Protein AF-A0A2D9C986-F1 (afdb_monomer_lite)

Structure (mmCIF, N/CA/C/O backbone):
data_AF-A0A2D9C986-F1
#
_entry.id   AF-A0A2D9C986-F1
#
loop_
_atom_site.group_PDB
_atom_site.id
_atom_site.type_symbol
_atom_site.label_atom_id
_atom_site.label_alt_id
_atom_site.label_comp_id
_atom_site.label_asym_id
_atom_site.label_entity_id
_atom_site.label_seq_id
_atom_site.pdbx_PDB_ins_code
_atom_site.Cartn_x
_atom_site.Cartn_y
_atom_site.Cartn_z
_atom_site.occupancy
_atom_site.B_iso_or_equiv
_atom_site.auth_seq_id
_atom_site.auth_comp_id
_atom_site.auth_asym_id
_atom_site.auth_atom_id
_atom_site.pdbx_PDB_model_num
ATOM 1 N N . MET A 1 1 ? 30.551 -1.178 -34.203 1.00 56.12 1 MET A N 1
ATOM 2 C CA . MET A 1 1 ? 29.371 -1.880 -34.757 1.00 56.12 1 MET A CA 1
ATOM 3 C C . MET A 1 1 ? 28.766 -2.727 -33.646 1.00 56.12 1 MET A C 1
ATOM 5 O O . MET A 1 1 ? 29.525 -3.421 -32.987 1.00 56.12 1 MET A O 1
ATOM 9 N N . LEU A 1 2 ? 27.456 -2.625 -33.383 1.00 59.53 2 LEU A N 1
ATOM 10 C CA . LEU A 1 2 ? 26.774 -3.467 -32.385 1.00 59.53 2 LEU A CA 1
ATOM 11 C C . LEU A 1 2 ? 26.812 -4.933 -32.838 1.00 59.53 2 LEU A C 1
ATOM 13 O O . LEU A 1 2 ? 26.477 -5.199 -33.995 1.00 59.53 2 LEU A O 1
ATOM 17 N N . THR A 1 3 ? 27.191 -5.854 -31.953 1.00 80.88 3 THR A N 1
ATOM 18 C CA . THR A 1 3 ? 27.268 -7.285 -32.284 1.00 80.88 3 THR A CA 1
ATOM 19 C C . THR A 1 3 ? 25.865 -7.889 -32.423 1.00 80.88 3 THR A C 1
ATOM 21 O O . THR A 1 3 ? 24.909 -7.407 -31.810 1.00 80.88 3 THR A O 1
ATOM 24 N N . ASP A 1 4 ? 25.709 -8.964 -33.198 1.00 79.69 4 ASP A N 1
ATOM 25 C CA . ASP A 1 4 ? 24.407 -9.638 -33.363 1.00 79.69 4 ASP A CA 1
ATOM 26 C C . ASP A 1 4 ? 23.833 -10.150 -32.030 1.00 79.69 4 ASP A C 1
ATOM 28 O O . ASP A 1 4 ? 22.618 -10.170 -31.820 1.00 79.69 4 ASP A O 1
ATOM 32 N N . ARG A 1 5 ? 24.711 -10.462 -31.070 1.00 76.62 5 ARG A N 1
ATOM 33 C CA . ARG A 1 5 ? 24.344 -10.818 -29.695 1.00 76.62 5 ARG A CA 1
ATOM 34 C C . ARG A 1 5 ? 23.690 -9.650 -28.947 1.00 76.62 5 ARG A C 1
ATOM 36 O O . ARG A 1 5 ? 22.723 -9.867 -28.214 1.00 76.62 5 ARG A O 1
ATOM 43 N N . ASP A 1 6 ? 24.171 -8.425 -29.156 1.00 81.69 6 ASP A N 1
ATOM 44 C CA . ASP A 1 6 ? 23.600 -7.216 -28.550 1.00 81.69 6 ASP A CA 1
ATOM 45 C C . ASP A 1 6 ? 22.228 -6.882 -29.146 1.00 81.69 6 ASP A C 1
ATOM 47 O O . ASP A 1 6 ? 21.313 -6.512 -28.408 1.00 81.69 6 ASP A O 1
ATOM 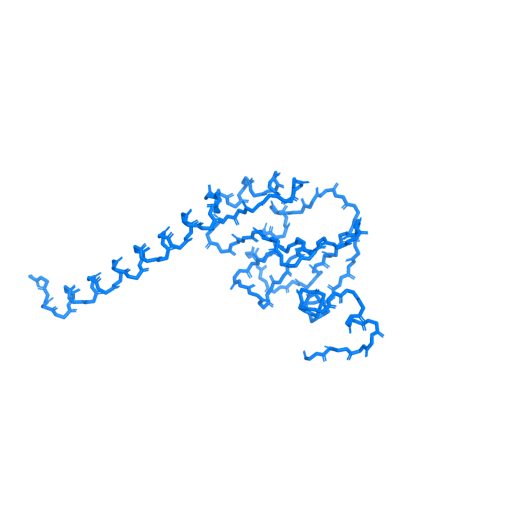51 N N . ARG A 1 7 ? 22.045 -7.089 -30.460 1.00 83.00 7 ARG A N 1
ATOM 52 C CA . ARG A 1 7 ? 20.741 -6.912 -31.128 1.00 83.00 7 ARG A CA 1
ATOM 53 C C . ARG A 1 7 ? 19.706 -7.912 -30.625 1.00 83.00 7 ARG A C 1
ATOM 55 O O . ARG A 1 7 ? 18.614 -7.508 -30.234 1.00 83.00 7 ARG A O 1
ATOM 62 N N . LEU A 1 8 ? 20.060 -9.196 -30.544 1.00 82.75 8 LEU A N 1
ATOM 63 C CA . LEU A 1 8 ? 19.168 -10.237 -30.019 1.00 82.75 8 LEU A CA 1
ATOM 64 C C . LEU A 1 8 ? 18.775 -9.981 -28.557 1.00 82.75 8 LEU A C 1
ATOM 66 O O . LEU A 1 8 ? 17.620 -10.187 -28.170 1.00 82.75 8 LEU A O 1
ATOM 70 N N . ARG A 1 9 ? 19.718 -9.503 -27.734 1.00 81.25 9 ARG A N 1
ATOM 71 C CA . ARG A 1 9 ? 19.440 -9.094 -26.350 1.00 81.25 9 ARG A CA 1
ATOM 72 C C . ARG A 1 9 ? 18.467 -7.915 -26.303 1.00 81.25 9 ARG A C 1
ATOM 74 O O . ARG A 1 9 ? 17.508 -7.962 -25.531 1.00 81.25 9 ARG A O 1
ATOM 81 N N . TYR A 1 10 ? 18.700 -6.893 -27.124 1.00 83.75 10 TYR A N 1
ATOM 82 C CA . TYR A 1 10 ? 17.847 -5.711 -27.211 1.00 83.75 10 TYR A CA 1
ATOM 83 C C . TYR A 1 10 ? 16.420 -6.068 -27.645 1.00 83.75 10 TYR A C 1
ATOM 85 O O . TYR A 1 10 ? 15.460 -5.660 -26.995 1.00 83.75 10 TYR A O 1
ATOM 93 N N . GLU A 1 11 ? 16.257 -6.896 -28.678 1.00 87.06 11 GLU A N 1
ATOM 94 C CA . GLU A 1 11 ? 14.934 -7.312 -29.151 1.00 87.06 11 GLU A CA 1
ATOM 95 C C . GLU A 1 11 ? 14.166 -8.141 -28.120 1.00 87.06 11 GLU A C 1
ATOM 97 O O . GLU A 1 11 ? 12.963 -7.941 -27.944 1.00 87.06 11 GLU A O 1
ATOM 102 N N . ARG A 1 12 ? 14.847 -9.035 -27.387 1.00 80.81 12 ARG A N 1
ATOM 103 C CA . ARG A 1 12 ? 14.225 -9.767 -26.271 1.00 80.81 12 ARG A CA 1
ATOM 104 C C . ARG A 1 12 ? 13.768 -8.825 -25.162 1.00 80.81 12 ARG A C 1
ATOM 106 O O .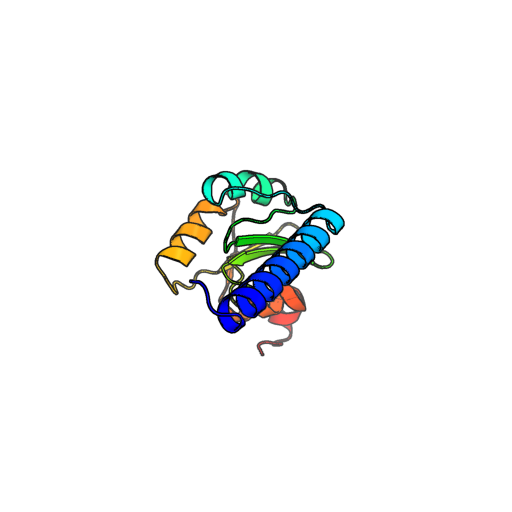 ARG A 1 12 ? 12.647 -8.970 -24.679 1.00 80.81 12 ARG A O 1
ATOM 113 N N . GLN A 1 13 ? 14.607 -7.864 -24.771 1.00 72.12 13 GLN A N 1
ATOM 114 C CA . GLN A 1 13 ? 14.245 -6.867 -23.759 1.00 72.12 13 GLN A CA 1
ATOM 115 C C . GLN A 1 13 ? 13.059 -6.012 -24.212 1.00 72.12 13 GLN A C 1
ATOM 117 O O . GLN A 1 13 ? 12.116 -5.824 -23.445 1.00 72.12 13 GLN A O 1
ATOM 122 N N . LYS A 1 14 ? 13.065 -5.560 -25.470 1.00 84.94 14 LYS A N 1
ATOM 123 C CA . LYS A 1 14 ? 11.981 -4.779 -26.067 1.00 84.94 14 LYS A CA 1
ATOM 124 C C . LYS A 1 14 ? 10.664 -5.562 -26.087 1.00 84.94 14 LYS A C 1
ATOM 126 O O . LYS A 1 14 ? 9.671 -5.067 -25.564 1.00 84.94 14 LYS A O 1
ATOM 131 N N . LYS A 1 15 ? 10.672 -6.812 -26.569 1.00 79.06 15 LYS A N 1
ATOM 132 C CA . LYS A 1 15 ? 9.488 -7.694 -26.562 1.00 79.06 15 LYS A CA 1
ATOM 133 C C . LYS A 1 15 ? 8.959 -7.957 -25.149 1.00 79.06 15 LYS A C 1
ATOM 135 O O . LYS A 1 15 ? 7.749 -7.987 -24.942 1.00 79.06 15 LYS A O 1
ATOM 140 N N . GLY A 1 16 ? 9.849 -8.138 -24.170 1.00 73.06 16 GLY A N 1
ATOM 141 C CA . GLY A 1 16 ? 9.464 -8.295 -22.764 1.00 73.06 16 GLY A CA 1
ATOM 142 C C . GLY A 1 16 ? 8.782 -7.045 -22.199 1.00 73.06 16 GLY A C 1
ATOM 143 O O . GLY A 1 16 ? 7.736 -7.146 -21.557 1.00 73.06 16 GLY A O 1
ATOM 144 N N . ALA A 1 17 ? 9.332 -5.864 -22.491 1.00 69.25 17 ALA A N 1
ATOM 145 C CA . ALA A 1 17 ? 8.752 -4.588 -22.086 1.00 69.25 17 ALA A CA 1
ATOM 146 C C . ALA A 1 17 ? 7.391 -4.325 -22.755 1.00 69.25 17 ALA A C 1
ATOM 148 O O . ALA A 1 17 ? 6.464 -3.866 -22.087 1.00 69.25 17 ALA A O 1
ATOM 149 N N . GLU A 1 18 ? 7.246 -4.658 -24.041 1.00 73.31 18 GLU A N 1
ATOM 150 C CA . GLU A 1 18 ? 5.988 -4.544 -24.789 1.00 73.31 18 GLU A CA 1
ATOM 151 C C . GLU A 1 18 ? 4.895 -5.444 -24.199 1.00 73.31 18 GLU A C 1
ATOM 153 O O . GLU A 1 18 ? 3.815 -4.942 -23.890 1.00 73.31 18 GLU A O 1
ATOM 158 N N . LYS A 1 19 ? 5.194 -6.723 -23.919 1.00 70.19 19 LYS A N 1
ATOM 159 C CA . LYS A 1 19 ? 4.251 -7.648 -23.258 1.00 70.19 19 LYS A CA 1
ATOM 160 C C . LYS A 1 19 ? 3.814 -7.165 -21.876 1.00 70.19 19 LYS A C 1
ATOM 162 O O . LYS A 1 19 ? 2.632 -7.227 -21.543 1.00 70.19 19 LYS A O 1
ATOM 167 N N . ALA A 1 20 ? 4.753 -6.676 -21.064 1.00 64.25 20 ALA A N 1
ATOM 168 C CA . ALA A 1 20 ? 4.430 -6.131 -19.748 1.00 64.25 20 ALA A CA 1
ATOM 169 C C . ALA A 1 20 ? 3.535 -4.887 -19.865 1.00 64.25 20 ALA A C 1
ATOM 171 O O . ALA A 1 20 ? 2.597 -4.720 -19.090 1.00 64.25 20 ALA A O 1
ATOM 172 N N . ASN A 1 21 ? 3.793 -4.018 -20.847 1.00 68.25 21 ASN A N 1
ATOM 173 C CA . ASN A 1 21 ? 2.976 -2.833 -21.101 1.00 68.25 21 ASN A CA 1
ATOM 174 C C . ASN A 1 21 ? 1.571 -3.188 -21.616 1.00 68.25 21 ASN A C 1
ATOM 176 O O . ASN A 1 21 ? 0.590 -2.562 -21.219 1.00 68.25 21 ASN A O 1
ATOM 180 N N . GLU A 1 22 ? 1.464 -4.214 -22.457 1.00 68.56 22 GLU A N 1
ATOM 181 C CA . GLU A 1 22 ? 0.197 -4.751 -22.950 1.00 68.56 22 GLU A CA 1
ATOM 182 C C . GLU A 1 22 ? -0.641 -5.357 -21.820 1.00 68.56 22 GLU A C 1
ATOM 184 O O . GLU A 1 22 ? -1.811 -5.004 -21.682 1.00 68.56 22 GLU A O 1
ATOM 189 N N . GLN A 1 23 ? -0.044 -6.177 -20.947 1.00 62.97 23 GLN A N 1
ATOM 190 C CA . GLN A 1 23 ? -0.729 -6.669 -19.747 1.00 62.97 23 GLN A CA 1
ATOM 191 C C . GLN A 1 23 ? -1.210 -5.509 -18.867 1.00 62.97 23 GLN A C 1
ATOM 193 O O . GLN A 1 23 ? -2.373 -5.482 -18.476 1.00 62.97 23 GLN A O 1
ATOM 198 N N . ARG A 1 24 ? -0.366 -4.499 -18.618 1.00 66.50 24 ARG A N 1
ATOM 199 C CA . ARG A 1 24 ? -0.740 -3.313 -17.822 1.00 66.50 24 ARG A CA 1
ATOM 200 C C . ARG A 1 24 ? -1.920 -2.549 -18.422 1.00 66.50 24 ARG A C 1
ATOM 202 O O . ARG A 1 24 ? -2.819 -2.151 -17.684 1.00 66.50 24 ARG A O 1
ATOM 209 N N . ARG A 1 25 ? -1.933 -2.370 -19.749 1.00 66.56 25 ARG A N 1
ATOM 210 C CA . ARG A 1 25 ? -3.057 -1.762 -20.479 1.00 66.56 25 ARG A CA 1
ATOM 211 C C . ARG A 1 25 ? -4.318 -2.612 -20.375 1.00 66.56 25 ARG A C 1
ATOM 213 O O . ARG A 1 25 ? -5.380 -2.069 -20.098 1.00 66.56 25 ARG A O 1
ATOM 220 N N . ARG A 1 26 ? -4.191 -3.931 -20.540 1.00 61.78 26 ARG A N 1
ATOM 221 C CA . ARG A 1 26 ? -5.302 -4.887 -20.446 1.00 61.78 26 ARG A CA 1
ATOM 222 C C . ARG A 1 26 ? -5.949 -4.899 -19.059 1.00 61.78 26 ARG A C 1
ATOM 224 O O . ARG A 1 26 ? -7.162 -5.029 -18.972 1.00 61.78 26 ARG A O 1
ATOM 231 N N . PHE A 1 27 ? -5.165 -4.725 -17.994 1.00 64.12 27 PHE A N 1
ATOM 232 C CA . PHE A 1 27 ? -5.658 -4.655 -16.612 1.00 64.12 27 PHE A CA 1
ATOM 233 C C . PHE A 1 27 ? -6.053 -3.239 -16.149 1.00 64.12 27 PHE A C 1
ATOM 235 O O . PHE A 1 27 ? -6.422 -3.061 -14.988 1.00 64.12 27 PHE A O 1
ATOM 242 N N . GLY A 1 28 ? -5.990 -2.231 -17.031 1.00 70.06 28 GLY A N 1
ATOM 243 C CA . GLY A 1 28 ? -6.460 -0.870 -16.746 1.00 70.06 28 GLY A CA 1
ATOM 244 C C . GLY A 1 28 ? -5.665 -0.116 -15.674 1.00 70.06 28 GLY A C 1
ATOM 245 O O . GLY A 1 28 ? -6.155 0.875 -15.137 1.00 70.06 28 GLY A O 1
ATOM 246 N N . MET A 1 29 ? -4.447 -0.553 -15.333 1.00 79.69 29 MET A N 1
ATOM 247 C CA . MET A 1 29 ? -3.649 0.104 -14.294 1.00 79.69 29 MET A CA 1
ATOM 248 C C . MET A 1 29 ? -3.106 1.449 -14.777 1.00 79.69 29 MET A C 1
ATOM 250 O O . MET A 1 29 ? -2.307 1.523 -15.718 1.00 79.69 29 MET A O 1
ATOM 254 N N . LYS A 1 30 ? -3.479 2.527 -14.083 1.00 85.94 30 LYS A N 1
ATOM 255 C CA . LYS A 1 30 ? -2.981 3.866 -14.390 1.00 85.94 30 LYS A CA 1
ATOM 256 C C . LYS A 1 30 ? -1.514 3.998 -13.985 1.00 85.94 30 LYS A C 1
ATOM 258 O O . LYS A 1 30 ? -1.135 3.703 -12.852 1.00 85.94 30 LYS A O 1
ATOM 263 N N . ARG A 1 31 ? -0.678 4.474 -14.911 1.00 89.69 31 ARG A N 1
ATOM 264 C CA . ARG A 1 31 ? 0.716 4.828 -14.615 1.00 89.69 31 ARG A CA 1
ATOM 265 C C . ARG A 1 31 ? 0.753 6.144 -13.860 1.00 89.69 31 ARG A C 1
ATOM 267 O O . ARG A 1 31 ? 0.185 7.137 -14.310 1.00 89.69 31 ARG A O 1
ATOM 274 N N . VAL A 1 32 ? 1.444 6.142 -12.730 1.00 91.44 32 VAL A N 1
ATOM 275 C CA . VAL A 1 32 ? 1.544 7.305 -11.848 1.00 91.44 32 VAL A CA 1
ATOM 276 C C . VAL A 1 32 ? 2.991 7.499 -11.424 1.00 91.44 32 VAL A C 1
ATOM 278 O O . VAL A 1 32 ? 3.806 6.577 -11.471 1.00 91.44 32 VAL A O 1
ATOM 281 N N . THR A 1 33 ? 3.334 8.710 -11.008 1.00 90.31 33 THR A N 1
ATOM 282 C CA . THR A 1 33 ? 4.595 8.937 -10.299 1.00 90.31 33 THR A CA 1
ATOM 283 C C . THR A 1 33 ? 4.414 8.536 -8.837 1.00 90.31 33 THR A C 1
ATOM 285 O O . THR A 1 33 ? 3.324 8.693 -8.292 1.00 90.31 33 THR A O 1
ATOM 288 N N . ASN A 1 34 ? 5.472 8.080 -8.159 1.00 88.62 34 ASN A N 1
ATOM 289 C CA . ASN A 1 34 ? 5.355 7.692 -6.744 1.00 88.62 34 ASN A CA 1
ATOM 290 C C . ASN A 1 34 ? 4.831 8.849 -5.867 1.00 88.62 34 ASN A C 1
ATOM 292 O O . ASN A 1 34 ? 4.066 8.623 -4.941 1.00 88.62 34 ASN A O 1
ATOM 296 N N . VAL A 1 35 ? 5.171 10.099 -6.204 1.00 89.19 35 VAL A N 1
ATOM 297 C CA . VAL A 1 35 ? 4.697 11.304 -5.494 1.00 89.19 35 VAL A CA 1
ATOM 298 C C . VAL A 1 35 ? 3.178 11.478 -5.593 1.00 89.19 35 VAL A C 1
ATOM 300 O O . VAL A 1 35 ? 2.551 11.961 -4.658 1.00 89.19 35 VAL A O 1
ATOM 303 N N . THR A 1 36 ? 2.579 11.077 -6.714 1.00 92.69 36 THR A N 1
ATOM 304 C CA . THR A 1 36 ? 1.134 11.205 -6.949 1.00 92.69 36 THR A CA 1
ATOM 305 C C . THR A 1 36 ? 0.353 9.957 -6.540 1.00 92.69 36 THR A C 1
ATOM 307 O O . THR A 1 36 ? -0.864 9.949 -6.702 1.00 92.69 36 THR A O 1
ATOM 310 N N . ALA A 1 37 ? 1.017 8.924 -6.004 1.00 95.44 37 ALA A N 1
ATOM 311 C CA . ALA A 1 37 ? 0.398 7.648 -5.651 1.00 95.44 37 ALA A CA 1
ATOM 312 C C . ALA A 1 37 ? -0.624 7.770 -4.509 1.00 95.44 37 ALA A C 1
ATOM 314 O O . ALA A 1 37 ? -1.649 7.094 -4.551 1.00 95.44 37 ALA A O 1
ATOM 315 N N . ARG A 1 38 ? -0.403 8.672 -3.539 1.00 96.75 38 ARG A N 1
ATOM 316 C CA . ARG A 1 38 ? -1.293 8.850 -2.375 1.00 96.75 38 ARG A CA 1
ATOM 317 C C . ARG A 1 38 ? -2.766 8.991 -2.744 1.00 96.75 38 ARG A C 1
ATOM 319 O O . ARG A 1 38 ? -3.601 8.318 -2.157 1.00 96.75 38 ARG A O 1
ATOM 326 N N . GLN A 1 39 ? -3.086 9.827 -3.732 1.00 96.75 39 GLN A N 1
ATOM 327 C CA . GLN A 1 39 ? -4.482 10.080 -4.109 1.00 96.75 39 GLN A CA 1
ATOM 328 C C . GLN A 1 39 ? -5.194 8.810 -4.604 1.00 96.75 39 GLN A C 1
ATOM 330 O O . GLN A 1 39 ? -6.404 8.694 -4.460 1.00 96.75 39 GLN A O 1
ATOM 335 N N . TYR A 1 40 ? -4.448 7.863 -5.181 1.00 96.62 40 TYR A N 1
ATOM 336 C CA . TYR A 1 40 ? -4.988 6.579 -5.620 1.00 96.62 40 TYR A CA 1
ATOM 337 C C . TYR A 1 40 ? -5.171 5.643 -4.434 1.00 96.62 40 TYR A C 1
ATOM 339 O O . TYR A 1 40 ? -6.190 4.975 -4.356 1.00 96.62 40 TYR A O 1
ATOM 347 N N . VAL A 1 41 ? -4.248 5.655 -3.467 1.00 97.56 41 VAL A N 1
ATOM 348 C CA . VAL A 1 41 ? -4.406 4.908 -2.210 1.00 97.56 41 VAL A CA 1
ATOM 349 C C . VAL A 1 41 ? -5.649 5.360 -1.450 1.00 97.56 41 VAL A C 1
ATOM 351 O O . VAL A 1 41 ? -6.470 4.526 -1.094 1.00 97.56 41 VAL A O 1
ATOM 354 N N . GLN A 1 42 ? -5.842 6.669 -1.292 1.00 97.56 42 GLN A N 1
ATOM 355 C CA . GLN A 1 42 ? -7.000 7.245 -0.596 1.00 97.56 42 GLN A CA 1
ATOM 356 C C . GLN A 1 42 ? -8.335 6.883 -1.257 1.00 97.56 42 GLN A C 1
ATOM 358 O O . GLN A 1 42 ? -9.339 6.668 -0.585 1.00 97.56 42 GLN A O 1
ATOM 363 N N . LYS A 1 43 ? -8.347 6.782 -2.590 1.00 96.69 43 LYS A N 1
ATOM 364 C CA . LYS A 1 43 ? -9.523 6.351 -3.359 1.00 96.69 43 LYS A CA 1
ATOM 365 C C . LYS A 1 43 ? -9.620 4.834 -3.518 1.00 96.69 43 LYS A C 1
ATOM 367 O O . LYS A 1 43 ? -10.607 4.358 -4.068 1.00 96.69 43 LYS A O 1
ATOM 372 N N . ARG A 1 44 ? -8.606 4.086 -3.065 1.00 96.69 44 ARG A N 1
ATOM 373 C CA . ARG A 1 44 ? -8.417 2.651 -3.327 1.00 96.69 44 ARG A CA 1
ATOM 374 C C . ARG A 1 44 ? -8.498 2.325 -4.829 1.00 96.69 44 ARG A C 1
ATOM 376 O O . ARG A 1 44 ? -9.076 1.332 -5.254 1.00 96.69 44 ARG A O 1
ATOM 383 N N . GLU A 1 45 ? -7.937 3.191 -5.667 1.00 95.38 45 GLU A N 1
ATOM 384 C CA . GLU A 1 45 ? -7.872 3.015 -7.118 1.00 95.38 45 GLU A CA 1
ATOM 385 C C . GLU A 1 45 ? -6.591 2.286 -7.526 1.00 95.38 45 GLU A C 1
ATOM 387 O O . GLU A 1 45 ? -5.506 2.566 -7.019 1.00 95.38 45 GLU A O 1
ATOM 392 N N . ARG A 1 46 ? -6.689 1.393 -8.516 1.00 94.69 46 ARG A N 1
ATOM 393 C CA . ARG A 1 46 ? -5.521 0.674 -9.036 1.00 94.69 46 ARG A CA 1
ATOM 394 C C . ARG A 1 46 ? -4.501 1.639 -9.643 1.00 94.69 46 ARG A C 1
ATOM 396 O O . ARG A 1 46 ? -4.842 2.452 -10.505 1.00 94.69 46 ARG A O 1
ATOM 403 N N . PHE A 1 47 ? -3.231 1.492 -9.280 1.00 93.81 47 PHE A N 1
ATOM 404 C CA . PHE A 1 47 ? -2.153 2.300 -9.847 1.00 93.81 47 PHE A CA 1
ATOM 405 C C . PHE A 1 47 ? -0.847 1.521 -9.971 1.00 93.81 47 PHE A C 1
ATOM 407 O O . PHE A 1 47 ? -0.595 0.567 -9.241 1.00 93.81 47 PHE A O 1
ATOM 414 N N . LEU A 1 48 ? 0.021 1.983 -10.872 1.00 91.81 48 LEU A N 1
ATOM 415 C CA . LEU A 1 48 ? 1.354 1.431 -11.067 1.00 91.81 48 LEU A CA 1
ATOM 416 C C . LEU A 1 48 ? 2.399 2.550 -11.169 1.00 91.81 48 LEU A C 1
ATOM 418 O O . LEU A 1 48 ? 2.495 3.260 -12.174 1.00 91.81 48 LEU A O 1
ATOM 422 N N . GLY A 1 49 ? 3.210 2.669 -10.126 1.00 88.88 49 GLY A N 1
ATOM 423 C CA . GLY A 1 49 ? 4.433 3.461 -10.072 1.00 88.88 49 GLY A CA 1
ATOM 424 C C . GLY A 1 49 ? 5.643 2.717 -10.643 1.00 88.88 49 GLY A C 1
ATOM 425 O O . GLY A 1 49 ? 5.519 1.807 -11.468 1.00 88.88 49 GLY A O 1
ATOM 426 N N . ASN A 1 50 ? 6.850 3.126 -10.241 1.00 85.44 50 ASN A N 1
ATOM 427 C CA . ASN A 1 50 ? 8.070 2.461 -10.717 1.00 85.44 50 ASN A CA 1
ATOM 428 C C . ASN A 1 50 ? 8.343 1.152 -9.959 1.00 85.44 50 ASN A C 1
ATOM 430 O O . ASN A 1 50 ? 8.470 0.102 -10.573 1.00 85.44 50 ASN A O 1
ATOM 434 N N . ASN A 1 51 ? 8.362 1.231 -8.626 1.00 87.12 51 ASN A N 1
ATOM 435 C CA . ASN A 1 51 ? 8.578 0.109 -7.700 1.00 87.12 51 ASN A CA 1
ATOM 436 C C . ASN A 1 51 ? 7.462 0.049 -6.647 1.00 87.12 51 ASN A C 1
ATOM 438 O O . ASN A 1 51 ? 7.700 -0.329 -5.505 1.00 87.12 51 ASN A O 1
ATOM 442 N N . LEU A 1 52 ? 6.281 0.540 -7.009 1.00 91.44 52 LEU A N 1
ATOM 443 C CA . LEU A 1 52 ? 5.160 0.785 -6.115 1.00 91.44 52 LEU A CA 1
ATOM 444 C C . LEU A 1 52 ? 3.881 0.551 -6.908 1.00 91.44 52 LEU A C 1
ATOM 446 O O . LEU A 1 52 ? 3.776 1.069 -8.019 1.00 91.44 52 LEU A O 1
ATOM 450 N N . TYR A 1 53 ? 2.925 -0.190 -6.376 1.00 93.31 53 TYR A N 1
ATOM 451 C CA . TYR A 1 53 ? 1.612 -0.342 -6.997 1.00 93.31 53 TYR A CA 1
ATOM 452 C C . TYR A 1 53 ? 0.536 -0.504 -5.936 1.00 93.31 53 TYR A C 1
ATOM 454 O O . TYR A 1 53 ? 0.828 -0.807 -4.781 1.00 93.31 53 TYR A O 1
ATOM 462 N N . GLY A 1 54 ? -0.695 -0.230 -6.347 1.00 95.06 54 GLY A N 1
ATOM 463 C CA . GLY A 1 54 ? -1.892 -0.451 -5.556 1.00 95.06 54 GLY A CA 1
ATOM 464 C C . GLY A 1 54 ? -2.882 -1.259 -6.371 1.00 95.06 54 GLY A C 1
ATOM 465 O O . GLY A 1 54 ? -3.104 -0.949 -7.548 1.00 95.06 54 GLY A O 1
ATOM 466 N N . GLU A 1 55 ? -3.461 -2.293 -5.777 1.00 94.75 55 GLU A N 1
ATOM 467 C CA . GLU A 1 55 ? -4.453 -3.125 -6.443 1.00 94.75 55 GLU A CA 1
ATOM 468 C C . GLU A 1 55 ? -5.452 -3.766 -5.488 1.00 94.75 55 GLU A C 1
ATOM 470 O O . GLU A 1 55 ? -5.196 -3.912 -4.300 1.00 94.75 55 GLU A O 1
ATOM 475 N N . TRP A 1 56 ? -6.590 -4.170 -6.046 1.00 94.12 56 TRP A N 1
ATOM 476 C CA . TRP A 1 56 ? -7.563 -5.003 -5.348 1.00 94.12 56 TRP A CA 1
ATOM 477 C C . TRP A 1 56 ? -7.229 -6.474 -5.568 1.00 94.12 56 TRP A C 1
ATOM 479 O O . TRP A 1 56 ? -7.141 -6.898 -6.728 1.00 94.12 56 TRP A O 1
ATOM 489 N N . ARG A 1 57 ? -7.067 -7.211 -4.467 1.00 91.38 57 ARG A N 1
ATOM 490 C CA . ARG A 1 57 ? -6.911 -8.666 -4.394 1.00 91.38 57 ARG A CA 1
ATOM 491 C C . ARG A 1 57 ? -8.051 -9.214 -3.551 1.00 91.38 57 ARG A C 1
ATOM 493 O O . ARG A 1 57 ? -8.090 -8.974 -2.344 1.00 91.38 57 ARG A O 1
ATOM 500 N N . ASP A 1 58 ? -8.978 -9.909 -4.200 1.00 89.69 58 ASP A N 1
ATOM 501 C CA . ASP A 1 58 ? -10.263 -10.273 -3.599 1.00 89.69 58 ASP A CA 1
ATOM 502 C C . ASP A 1 58 ? -10.930 -9.012 -3.009 1.00 89.69 58 ASP A C 1
ATOM 504 O O . ASP A 1 58 ? -11.025 -7.997 -3.705 1.00 89.69 58 ASP A O 1
ATOM 508 N N . ASP A 1 59 ? -11.297 -9.032 -1.728 1.00 93.88 59 ASP A N 1
ATOM 509 C CA . ASP A 1 59 ? -11.944 -7.920 -1.018 1.00 93.88 59 ASP A CA 1
ATOM 510 C C . ASP A 1 59 ? -10.959 -6.966 -0.312 1.00 93.88 59 ASP A C 1
ATOM 512 O O . ASP A 1 59 ? -11.349 -6.140 0.515 1.00 93.88 59 ASP A O 1
ATOM 516 N N . ARG A 1 60 ? -9.664 -7.049 -0.646 1.00 97.06 60 ARG A N 1
ATOM 517 C CA . ARG A 1 60 ? -8.597 -6.267 -0.005 1.00 97.06 60 ARG A CA 1
ATOM 518 C C . ARG A 1 60 ? -7.929 -5.334 -0.991 1.00 97.06 60 ARG A C 1
ATOM 520 O O . ARG A 1 60 ? -7.546 -5.741 -2.089 1.00 97.06 60 ARG A O 1
ATOM 527 N N . TYR A 1 61 ? -7.705 -4.093 -0.578 1.00 97.81 61 TYR A N 1
ATOM 528 C CA . TYR A 1 61 ? -6.884 -3.165 -1.345 1.00 97.81 61 TYR A CA 1
ATOM 529 C C . TYR A 1 61 ? -5.464 -3.141 -0.787 1.00 97.81 61 TYR A C 1
ATOM 531 O O . TYR A 1 61 ? -5.244 -2.803 0.371 1.00 97.81 61 TYR A O 1
ATOM 539 N N . VAL A 1 62 ? -4.494 -3.493 -1.621 1.00 97.50 62 VAL A N 1
ATOM 540 C CA . VAL A 1 62 ? -3.113 -3.761 -1.225 1.00 97.50 62 VAL A CA 1
ATOM 541 C C . VAL A 1 62 ? -2.189 -2.764 -1.905 1.00 97.50 62 VAL A C 1
ATOM 543 O O . VAL A 1 62 ? -2.222 -2.606 -3.124 1.00 97.50 62 VAL A O 1
ATOM 546 N N . VAL A 1 63 ? -1.332 -2.119 -1.118 1.00 97.06 63 VAL A N 1
ATOM 547 C CA . VAL A 1 63 ? -0.265 -1.236 -1.593 1.00 97.06 63 VAL A CA 1
ATOM 548 C C . VAL A 1 63 ? 1.076 -1.887 -1.297 1.00 97.06 63 VAL A C 1
ATOM 550 O O . VAL A 1 63 ? 1.404 -2.120 -0.137 1.00 97.06 63 VAL A O 1
ATOM 553 N N . THR A 1 64 ? 1.882 -2.140 -2.320 1.00 94.75 64 THR A N 1
ATOM 554 C CA . THR A 1 64 ? 3.154 -2.872 -2.201 1.00 94.75 64 THR A CA 1
ATOM 555 C C . THR A 1 64 ? 4.315 -2.084 -2.768 1.00 94.75 64 THR A C 1
ATOM 557 O O . THR A 1 64 ? 4.193 -1.354 -3.754 1.00 94.75 64 THR A O 1
ATOM 560 N N . SER A 1 65 ? 5.487 -2.275 -2.166 1.00 92.56 65 SER A N 1
ATOM 561 C CA . SER A 1 65 ? 6.755 -1.768 -2.677 1.00 92.56 65 SER A CA 1
ATOM 562 C C . SER A 1 65 ? 7.646 -2.934 -3.095 1.00 92.56 65 SER A C 1
ATOM 564 O O . SER A 1 65 ? 7.823 -3.869 -2.337 1.00 92.56 65 SER A O 1
ATOM 566 N N . TYR A 1 66 ? 8.264 -2.870 -4.275 1.00 83.06 66 TYR A N 1
ATOM 567 C CA . TYR A 1 66 ? 9.147 -3.920 -4.822 1.00 83.06 66 TYR A CA 1
ATOM 568 C C . TYR A 1 66 ? 8.522 -5.315 -5.020 1.00 83.06 66 TYR A C 1
ATOM 570 O O . TYR A 1 66 ? 9.232 -6.237 -5.410 1.00 83.06 66 TYR A O 1
ATOM 578 N N . GLY A 1 67 ? 7.211 -5.470 -4.844 1.00 81.19 67 GLY A N 1
ATOM 579 C CA . GLY A 1 67 ? 6.507 -6.731 -5.055 1.00 81.19 67 GLY A CA 1
ATOM 580 C C . GLY A 1 67 ? 5.737 -7.183 -3.819 1.00 81.19 67 GLY A C 1
ATOM 581 O O . GLY A 1 67 ? 5.649 -6.476 -2.817 1.00 81.19 67 GLY A O 1
ATOM 582 N N . ASP A 1 68 ? 5.228 -8.405 -3.891 1.00 82.56 68 ASP A N 1
ATOM 583 C CA . ASP A 1 68 ? 4.316 -8.999 -2.906 1.00 82.56 68 ASP A CA 1
ATOM 584 C C . ASP A 1 68 ? 4.962 -9.294 -1.542 1.00 82.56 68 ASP A C 1
ATOM 586 O O . ASP A 1 68 ? 4.270 -9.518 -0.558 1.00 82.56 68 ASP A O 1
ATOM 590 N N . HIS A 1 69 ? 6.291 -9.272 -1.454 1.00 84.44 69 HIS A N 1
ATOM 591 C CA . HIS A 1 69 ? 7.021 -9.543 -0.213 1.00 84.44 69 HIS A CA 1
ATOM 592 C C . HIS A 1 69 ? 7.119 -8.326 0.715 1.00 84.44 69 HIS A C 1
ATOM 594 O O . HIS A 1 69 ? 7.605 -8.460 1.834 1.00 84.44 69 HIS A O 1
ATOM 600 N N . PHE A 1 70 ? 6.721 -7.136 0.252 1.00 90.81 70 PHE A N 1
ATOM 601 C CA . PHE A 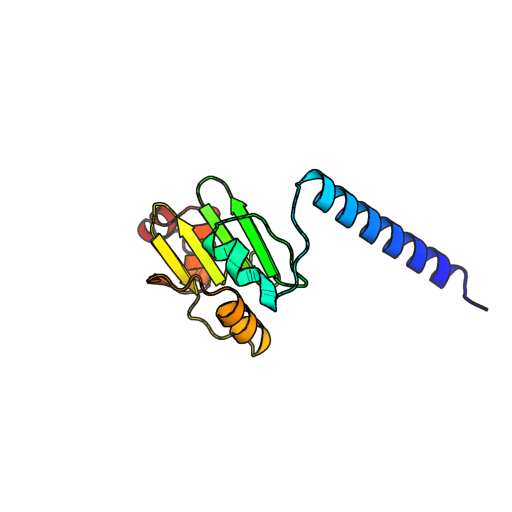1 70 ? 6.779 -5.922 1.064 1.00 90.81 70 PHE A CA 1
ATOM 602 C C . PHE A 1 70 ? 5.516 -5.060 0.897 1.00 90.81 70 PHE A C 1
ATOM 604 O O . PHE A 1 70 ? 5.553 -3.971 0.300 1.00 90.81 70 PHE A O 1
ATOM 611 N N . PRO A 1 71 ? 4.369 -5.548 1.407 1.00 95.31 71 PRO A N 1
ATOM 612 C CA . PRO A 1 71 ? 3.169 -4.734 1.563 1.00 95.31 71 PRO A CA 1
ATOM 613 C C . PRO A 1 71 ? 3.451 -3.551 2.499 1.00 95.31 71 PRO A C 1
ATOM 615 O O . PRO A 1 71 ? 4.098 -3.694 3.535 1.00 95.31 71 PRO A O 1
ATOM 618 N N . LEU A 1 72 ? 2.990 -2.366 2.106 1.00 97.00 72 LEU A N 1
ATOM 619 C CA . LEU A 1 72 ? 3.087 -1.121 2.868 1.00 97.00 72 LEU A CA 1
ATOM 620 C C . LEU A 1 72 ? 1.794 -0.842 3.625 1.00 97.00 72 LEU A C 1
ATOM 622 O O . LEU A 1 72 ? 1.835 -0.552 4.816 1.00 97.00 72 LEU A O 1
ATOM 626 N N . PHE A 1 73 ? 0.669 -0.929 2.915 1.00 98.12 73 PHE A N 1
ATOM 627 C CA . PHE A 1 73 ? -0.663 -0.692 3.454 1.00 98.12 73 PHE A CA 1
ATOM 628 C C . PHE A 1 73 ? -1.638 -1.709 2.885 1.00 98.12 73 PHE A C 1
ATOM 630 O O . PHE A 1 73 ? -1.564 -2.029 1.696 1.00 98.12 73 PHE A O 1
ATOM 637 N N . ILE A 1 74 ? -2.555 -2.186 3.717 1.00 98.38 74 ILE A N 1
ATOM 638 C CA . ILE A 1 74 ? -3.665 -3.034 3.291 1.00 98.38 74 ILE A CA 1
ATOM 639 C C . ILE A 1 74 ? -4.942 -2.458 3.875 1.00 98.38 74 ILE A C 1
ATOM 641 O O . ILE A 1 74 ? -4.983 -2.142 5.057 1.00 98.38 74 ILE A O 1
ATOM 645 N N . TRP A 1 75 ? -5.964 -2.307 3.046 1.00 98.56 75 TRP A N 1
ATOM 646 C CA . TRP A 1 75 ? -7.314 -2.012 3.491 1.00 98.56 75 TRP A CA 1
ATOM 647 C C . TRP A 1 75 ? -8.158 -3.276 3.382 1.00 98.56 75 TRP A C 1
ATOM 649 O O . TRP A 1 75 ? -8.190 -3.900 2.318 1.00 98.56 75 TRP A O 1
ATOM 659 N N . GLU A 1 76 ? -8.840 -3.626 4.463 1.00 97.75 76 GLU A N 1
ATOM 660 C CA . GLU A 1 76 ? -9.783 -4.742 4.541 1.00 97.75 76 GLU A CA 1
ATOM 661 C C . GLU A 1 76 ? -10.909 -4.348 5.501 1.00 97.75 76 GLU A C 1
ATOM 663 O O . GLU A 1 76 ? -10.642 -3.835 6.587 1.00 97.75 76 GLU A O 1
ATOM 668 N N . GLU A 1 77 ? -12.163 -4.527 5.079 1.00 94.81 77 GLU A N 1
ATOM 669 C CA . GLU A 1 77 ? -13.357 -4.332 5.923 1.00 94.81 77 GLU A CA 1
ATOM 670 C C . GLU A 1 77 ? -13.382 -3.009 6.723 1.00 94.81 77 GLU A C 1
ATOM 672 O O . GLU A 1 77 ? -13.790 -2.950 7.880 1.00 94.81 77 GLU A O 1
ATOM 677 N N . GLY A 1 78 ? -12.942 -1.908 6.105 1.00 96.19 78 GLY A N 1
ATOM 678 C CA . GLY A 1 78 ? -12.941 -0.584 6.740 1.00 96.19 78 GLY A CA 1
ATOM 679 C C . GLY A 1 78 ? -11.714 -0.278 7.602 1.00 96.19 78 GLY A C 1
ATOM 680 O O . GLY A 1 78 ? -11.608 0.838 8.101 1.00 96.19 78 GLY A O 1
ATOM 681 N N . THR A 1 79 ? -10.769 -1.208 7.725 1.00 97.88 79 THR A N 1
ATOM 682 C CA . THR A 1 79 ? -9.549 -1.040 8.519 1.00 97.88 79 THR A CA 1
ATOM 683 C C . THR A 1 79 ? -8.328 -0.920 7.618 1.00 97.88 79 THR A C 1
ATOM 685 O O . THR A 1 79 ? -8.149 -1.711 6.692 1.00 97.88 79 THR A O 1
ATOM 688 N N . TRP A 1 80 ? -7.463 0.057 7.899 1.00 98.50 80 TRP A N 1
ATOM 689 C CA . TRP A 1 80 ? -6.128 0.127 7.311 1.00 98.50 80 TRP A CA 1
ATOM 690 C C . TRP A 1 80 ? -5.108 -0.555 8.220 1.00 98.50 80 TRP A C 1
ATOM 692 O O . TRP A 1 80 ? -5.009 -0.244 9.403 1.00 98.50 80 TRP A O 1
ATOM 702 N N . TYR A 1 81 ? -4.290 -1.424 7.644 1.00 98.38 81 TYR A N 1
ATOM 703 C CA . TYR A 1 81 ? -3.117 -2.021 8.269 1.00 98.38 81 TYR A CA 1
ATOM 704 C C . TYR A 1 81 ? -1.858 -1.400 7.670 1.00 98.38 81 TYR A C 1
ATOM 706 O O . TYR A 1 81 ? -1.781 -1.214 6.453 1.00 98.38 81 TYR A O 1
ATOM 714 N N . GLU A 1 82 ? -0.876 -1.073 8.506 1.00 97.88 82 GLU A N 1
ATOM 715 C CA . GLU A 1 82 ? 0.389 -0.459 8.097 1.00 97.88 82 GLU A CA 1
ATOM 716 C C . GLU A 1 82 ? 1.573 -1.339 8.480 1.00 97.88 82 GLU A C 1
ATOM 718 O O . GLU A 1 82 ? 1.731 -1.742 9.632 1.00 97.88 82 GLU A O 1
ATOM 723 N N . ASN A 1 83 ? 2.465 -1.561 7.518 1.00 96.56 83 ASN A N 1
ATOM 724 C CA . ASN A 1 83 ? 3.756 -2.167 7.790 1.00 96.56 83 ASN A CA 1
ATOM 725 C C . ASN A 1 83 ? 4.679 -1.163 8.495 1.00 96.56 83 ASN A C 1
ATOM 727 O O . ASN A 1 83 ? 5.129 -0.179 7.893 1.00 96.56 83 ASN A O 1
ATOM 731 N N . ILE A 1 84 ? 4.997 -1.439 9.759 1.00 94.31 84 ILE A N 1
ATOM 732 C CA . ILE A 1 84 ? 5.879 -0.591 10.575 1.00 94.31 84 ILE A CA 1
ATOM 733 C C . ILE A 1 84 ? 7.367 -0.931 10.429 1.00 94.31 84 ILE A C 1
ATOM 735 O O . ILE A 1 84 ? 8.222 -0.207 10.949 1.00 94.31 84 ILE A O 1
ATOM 739 N N . GLU A 1 85 ? 7.711 -2.002 9.713 1.00 89.25 85 GLU A N 1
ATOM 740 C CA . GLU A 1 85 ? 9.100 -2.409 9.548 1.00 89.25 85 GLU A CA 1
ATOM 741 C C . GLU A 1 85 ? 9.857 -1.479 8.599 1.00 89.25 85 GLU A C 1
ATOM 743 O O . GLU A 1 85 ? 9.447 -1.154 7.479 1.00 89.25 85 GLU A O 1
ATOM 748 N N . LYS A 1 86 ? 11.039 -1.056 9.045 1.00 81.25 86 LYS A N 1
ATOM 749 C CA . LYS A 1 86 ? 11.948 -0.238 8.250 1.00 81.25 86 LYS A CA 1
ATOM 750 C C . LYS A 1 86 ? 13.031 -1.119 7.638 1.00 81.25 86 LYS A C 1
ATOM 752 O O . LYS A 1 86 ? 13.970 -1.496 8.327 1.00 81.25 86 LYS A O 1
ATOM 757 N N . ILE A 1 87 ? 12.954 -1.349 6.326 1.00 78.69 87 ILE A N 1
ATOM 758 C CA . ILE A 1 87 ? 14.009 -2.072 5.589 1.00 78.69 87 ILE A CA 1
ATOM 759 C C . ILE A 1 87 ? 15.001 -1.114 4.914 1.00 78.69 87 ILE A C 1
ATOM 761 O O . ILE A 1 87 ? 16.209 -1.264 5.062 1.00 78.69 87 ILE A O 1
ATOM 765 N N . THR A 1 88 ? 14.528 -0.101 4.177 1.00 87.44 88 THR A N 1
ATOM 766 C CA . THR A 1 88 ? 15.402 0.825 3.433 1.00 87.44 88 THR A CA 1
ATOM 767 C C . THR A 1 88 ? 14.893 2.266 3.475 1.00 87.44 88 THR A C 1
ATOM 769 O O . THR A 1 88 ? 13.738 2.545 3.813 1.00 87.44 88 THR A O 1
ATOM 772 N N . VAL A 1 89 ? 15.749 3.211 3.075 1.00 88.94 89 VAL A N 1
ATOM 773 C CA . VAL A 1 89 ? 15.355 4.615 2.860 1.00 88.94 89 VAL A CA 1
ATOM 774 C C . VAL A 1 89 ? 14.261 4.718 1.790 1.00 88.94 89 VAL A C 1
ATOM 776 O O . VAL A 1 89 ? 13.310 5.483 1.946 1.00 88.94 89 VAL A O 1
ATOM 779 N N . THR A 1 90 ? 14.348 3.912 0.727 1.00 88.56 90 THR A N 1
ATOM 780 C CA . THR A 1 90 ? 13.372 3.938 -0.368 1.00 88.56 90 THR A CA 1
ATOM 781 C C . THR A 1 90 ? 12.008 3.421 0.068 1.00 88.56 90 THR A C 1
ATOM 783 O O . THR A 1 90 ? 11.004 4.064 -0.225 1.00 88.56 90 THR A O 1
ATOM 786 N N . THR A 1 91 ? 11.951 2.311 0.811 1.00 87.12 91 THR A N 1
ATOM 787 C CA . THR A 1 91 ? 10.676 1.775 1.316 1.00 87.12 91 THR A CA 1
ATOM 788 C C . THR A 1 91 ? 10.044 2.704 2.347 1.00 87.12 91 THR A C 1
ATOM 790 O O . THR A 1 91 ? 8.834 2.906 2.316 1.00 87.12 91 THR A O 1
ATOM 793 N N . SER A 1 92 ? 10.860 3.372 3.171 1.00 91.06 92 SER A N 1
ATOM 794 C CA . SER A 1 92 ? 10.386 4.434 4.071 1.00 91.06 92 SER A CA 1
ATOM 795 C C . SER A 1 92 ? 9.743 5.585 3.288 1.00 91.06 92 SER A C 1
ATOM 797 O O . SER A 1 92 ? 8.648 6.029 3.621 1.00 91.06 92 SER A O 1
ATOM 799 N N . LYS A 1 93 ? 10.384 6.035 2.200 1.00 93.00 93 LYS A N 1
ATOM 800 C CA . LYS A 1 93 ? 9.837 7.079 1.323 1.00 93.00 93 LYS A CA 1
ATOM 801 C C . LYS A 1 93 ? 8.552 6.632 0.631 1.00 93.00 93 LYS A C 1
ATOM 803 O O . LYS A 1 93 ? 7.615 7.421 0.560 1.00 93.00 93 LYS A O 1
ATOM 808 N N . HIS A 1 94 ? 8.500 5.399 0.125 1.00 93.81 94 HIS A N 1
ATOM 809 C CA . HIS A 1 94 ? 7.282 4.851 -0.466 1.00 93.81 94 HIS A CA 1
ATOM 810 C C . HIS A 1 94 ? 6.142 4.858 0.550 1.00 93.81 94 HIS A C 1
ATOM 812 O O . HIS A 1 94 ? 5.104 5.427 0.236 1.00 93.81 94 HIS A O 1
ATOM 818 N N . ARG A 1 95 ? 6.377 4.368 1.778 1.00 94.94 95 ARG A N 1
ATOM 819 C CA . ARG A 1 95 ? 5.399 4.403 2.875 1.00 94.94 95 ARG A CA 1
ATOM 820 C C . ARG A 1 95 ? 4.847 5.812 3.088 1.00 94.94 95 ARG A C 1
ATOM 822 O O . ARG A 1 95 ? 3.642 6.017 3.029 1.00 94.94 95 ARG A O 1
ATOM 829 N N . THR A 1 96 ? 5.718 6.812 3.226 1.00 94.81 96 THR A N 1
ATOM 830 C CA . THR A 1 96 ? 5.290 8.214 3.361 1.00 94.81 96 THR A CA 1
ATOM 831 C C . THR A 1 96 ? 4.473 8.696 2.159 1.00 94.81 96 THR A C 1
ATOM 833 O O . THR A 1 96 ? 3.464 9.377 2.327 1.00 94.81 96 THR A O 1
ATOM 836 N N . GLN A 1 97 ? 4.887 8.362 0.935 1.00 95.12 97 GLN A N 1
ATOM 837 C CA . GLN A 1 97 ? 4.219 8.789 -0.300 1.00 95.12 97 GLN A CA 1
ATOM 838 C C . GLN A 1 97 ? 2.889 8.079 -0.562 1.00 95.12 97 GLN A C 1
ATOM 840 O O . GLN A 1 97 ? 2.098 8.576 -1.361 1.00 95.12 97 GLN A O 1
ATOM 845 N N . THR A 1 98 ? 2.632 6.955 0.103 1.00 96.50 98 THR A N 1
ATOM 846 C CA . THR A 1 98 ? 1.390 6.189 -0.026 1.00 96.50 98 THR A CA 1
ATOM 847 C C . THR A 1 98 ? 0.534 6.162 1.223 1.00 96.50 98 THR A C 1
ATOM 849 O O . THR A 1 98 ? -0.526 5.559 1.171 1.00 96.50 98 THR A O 1
ATOM 852 N N . HIS A 1 99 ? 0.952 6.795 2.318 1.00 97.06 99 HIS A N 1
ATOM 853 C CA . HIS A 1 99 ? 0.177 6.793 3.555 1.00 97.06 99 HIS A CA 1
ATOM 854 C C . HIS A 1 99 ? -1.258 7.298 3.305 1.00 97.06 99 HIS A C 1
ATOM 856 O O . HIS A 1 99 ? -1.403 8.370 2.701 1.00 97.06 99 HIS A O 1
ATOM 862 N N . PRO A 1 100 ? -2.304 6.580 3.761 1.00 97.19 100 PRO A N 1
ATOM 863 C CA . PRO A 1 100 ? -3.700 6.937 3.486 1.00 97.19 100 PRO A CA 1
ATOM 864 C C . PRO A 1 100 ? -4.122 8.257 4.155 1.00 97.19 100 PRO A C 1
ATOM 866 O O . PRO A 1 100 ? -4.998 8.949 3.647 1.00 97.19 100 PRO A O 1
ATOM 869 N N . HIS A 1 101 ? -3.423 8.660 5.223 1.00 96.81 101 HIS A N 1
ATOM 870 C CA . HIS A 1 101 ? -3.808 9.764 6.124 1.00 96.81 101 HIS A CA 1
ATOM 871 C C . HIS A 1 101 ? -5.134 9.474 6.850 1.00 96.81 101 HIS A C 1
ATOM 873 O O . HIS A 1 101 ? -5.886 10.384 7.179 1.00 96.81 101 HIS A O 1
ATOM 879 N N . GLU A 1 102 ? -5.383 8.193 7.090 1.00 97.06 102 GLU A N 1
ATOM 880 C CA . GLU A 1 102 ? -6.420 7.661 7.966 1.00 97.06 102 GLU A CA 1
ATOM 881 C C . GLU A 1 102 ? -5.719 6.899 9.097 1.00 97.06 102 GLU A C 1
ATOM 883 O O . GLU A 1 102 ? -4.509 6.649 9.005 1.00 97.06 1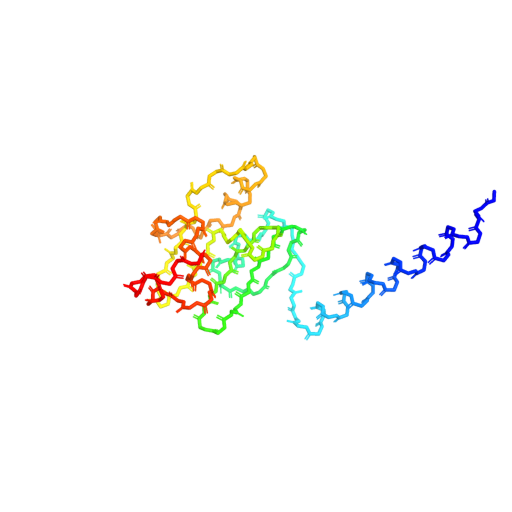02 GLU A O 1
ATOM 888 N N . ASP A 1 103 ? -6.460 6.536 10.142 1.00 97.69 103 ASP A N 1
ATOM 889 C CA . ASP A 1 103 ? -5.926 5.717 11.228 1.00 97.69 103 ASP A CA 1
ATOM 890 C C . ASP A 1 103 ? -5.517 4.335 10.704 1.00 97.69 103 ASP A C 1
ATOM 892 O O . ASP A 1 103 ? -6.248 3.698 9.939 1.00 97.69 103 ASP A O 1
ATOM 896 N N . THR A 1 104 ? -4.331 3.881 11.112 1.00 98.12 104 THR A N 1
ATOM 897 C CA . THR A 1 104 ? -3.756 2.597 10.709 1.00 98.12 104 THR A CA 1
ATOM 898 C C . THR A 1 104 ? -3.475 1.723 11.926 1.00 98.12 104 THR A C 1
ATOM 900 O O . THR A 1 104 ? -3.069 2.201 12.987 1.00 98.12 104 THR A O 1
ATOM 903 N N . LEU A 1 105 ? -3.673 0.414 11.772 1.00 97.94 105 LEU A N 1
ATOM 904 C CA . LEU A 1 105 ? -3.226 -0.582 12.734 1.00 97.94 105 LEU A CA 1
ATOM 905 C C . LEU A 1 105 ? -1.817 -1.061 12.359 1.00 97.94 105 LEU A C 1
ATOM 907 O O . LEU A 1 105 ? -1.618 -1.559 11.246 1.00 97.94 105 LEU A O 1
ATOM 911 N N . PRO A 1 106 ? -0.833 -0.924 13.261 1.00 97.06 106 PRO A N 1
ATOM 912 C CA . PRO A 1 106 ? 0.532 -1.335 12.981 1.00 97.06 106 PRO A CA 1
ATOM 913 C C . PRO A 1 106 ? 0.640 -2.863 12.929 1.00 97.06 106 PRO A C 1
ATOM 915 O O . PRO A 1 106 ? 0.173 -3.552 13.833 1.00 97.06 106 PRO A O 1
ATOM 918 N N . MET A 1 107 ? 1.300 -3.382 11.896 1.00 97.06 107 MET A N 1
ATOM 919 C CA . MET A 1 107 ? 1.516 -4.812 11.665 1.00 97.06 107 MET A CA 1
ATOM 920 C C . MET A 1 107 ? 2.968 -5.091 11.263 1.00 97.06 107 MET A C 1
ATOM 922 O O . MET A 1 107 ? 3.646 -4.241 10.672 1.00 97.06 107 MET A O 1
ATOM 926 N N . THR A 1 108 ? 3.448 -6.301 11.560 1.00 95.19 108 THR A N 1
ATOM 927 C CA . THR A 1 108 ? 4.745 -6.775 11.052 1.00 95.19 108 THR A CA 1
ATOM 928 C C . THR A 1 108 ? 4.669 -7.028 9.546 1.00 95.19 108 THR A C 1
ATOM 930 O O . THR A 1 108 ? 3.589 -7.243 8.990 1.00 95.19 108 THR A O 1
ATOM 933 N N . CYS A 1 109 ? 5.809 -7.049 8.855 1.00 93.44 109 CYS A N 1
ATOM 934 C CA . CYS A 1 109 ? 5.834 -7.368 7.428 1.00 93.44 109 CYS A CA 1
ATOM 935 C C . CYS A 1 109 ? 5.294 -8.784 7.172 1.00 93.44 109 CYS A C 1
ATOM 937 O O . CYS A 1 109 ? 4.618 -9.016 6.169 1.00 93.44 109 CYS A O 1
ATOM 939 N N . LYS A 1 110 ? 5.558 -9.713 8.100 1.00 93.38 110 LYS A N 1
ATOM 940 C CA . LYS A 1 110 ? 5.052 -11.086 8.048 1.00 93.38 110 LYS A CA 1
ATOM 941 C C . LYS A 1 110 ? 3.525 -11.119 8.120 1.00 93.38 110 LYS A C 1
ATOM 943 O O . LYS A 1 110 ? 2.892 -11.692 7.237 1.00 93.38 110 LYS A O 1
ATOM 948 N N . ASP A 1 111 ? 2.937 -10.450 9.109 1.00 95.81 111 ASP A N 1
ATOM 949 C CA . ASP A 1 111 ? 1.479 -10.405 9.270 1.00 95.81 111 ASP A CA 1
ATOM 950 C C . ASP A 1 111 ? 0.814 -9.713 8.085 1.00 95.81 111 ASP A C 1
ATOM 952 O O . ASP A 1 111 ? -0.203 -10.181 7.591 1.00 95.81 111 ASP A O 1
ATOM 956 N N . MET A 1 112 ? 1.422 -8.657 7.544 1.00 96.12 112 MET A N 1
ATOM 957 C CA . MET A 1 112 ? 0.907 -7.991 6.349 1.00 96.12 112 MET A CA 1
ATOM 958 C C . MET A 1 112 ? 0.860 -8.927 5.131 1.00 96.12 112 MET A C 1
ATOM 960 O O . MET A 1 112 ? -0.092 -8.870 4.356 1.00 96.12 112 MET A O 1
ATOM 964 N N . VAL A 1 113 ? 1.843 -9.819 4.956 1.00 94.88 113 VAL A N 1
ATOM 965 C CA . VAL A 1 113 ? 1.797 -10.847 3.898 1.00 94.88 113 VAL A CA 1
ATOM 966 C C . VAL A 1 113 ? 0.664 -11.847 4.153 1.00 94.88 113 VAL A C 1
ATOM 968 O O . VAL A 1 113 ? -0.025 -12.242 3.211 1.00 94.88 113 VAL A O 1
ATOM 971 N N . VAL A 1 114 ? 0.419 -12.220 5.412 1.00 95.25 114 VAL A N 1
ATOM 972 C CA . VAL A 1 114 ? -0.727 -13.066 5.779 1.00 95.25 114 VAL A CA 1
ATOM 973 C C . VAL A 1 114 ? -2.043 -12.355 5.473 1.00 95.25 114 VAL A C 1
ATOM 975 O O . VAL A 1 114 ? -2.885 -12.941 4.802 1.00 95.25 114 VAL A O 1
ATOM 978 N N . ILE A 1 115 ? -2.206 -11.088 5.866 1.00 96.25 115 ILE A N 1
ATOM 979 C CA . ILE A 1 115 ? -3.414 -10.297 5.581 1.00 96.25 115 ILE A CA 1
ATOM 980 C C . ILE A 1 115 ? -3.626 -10.184 4.070 1.00 96.25 115 ILE A C 1
ATOM 982 O O . ILE A 1 115 ? -4.736 -10.384 3.590 1.00 96.25 115 ILE A O 1
ATOM 986 N N . MET A 1 116 ? -2.567 -9.946 3.295 1.00 95.06 116 MET A N 1
ATOM 987 C CA . MET A 1 116 ? -2.645 -9.846 1.836 1.00 95.06 116 MET A CA 1
ATOM 988 C C . MET A 1 116 ? -3.163 -11.132 1.169 1.00 95.06 116 MET A C 1
ATOM 990 O O . MET A 1 116 ? -3.854 -11.040 0.157 1.00 95.06 116 MET A O 1
ATOM 994 N N . ASN A 1 117 ? -2.835 -12.310 1.713 1.00 93.50 117 ASN A N 1
ATOM 995 C CA . ASN A 1 117 ? -3.173 -13.607 1.112 1.00 93.50 117 ASN A CA 1
ATOM 996 C C . ASN A 1 117 ? -4.427 -14.252 1.725 1.00 93.50 117 ASN A C 1
ATOM 998 O O . ASN A 1 117 ? -5.268 -14.784 1.007 1.00 93.50 117 ASN A O 1
ATOM 1002 N N . HIS A 1 118 ? -4.616 -14.128 3.039 1.00 94.12 118 HIS A N 1
ATOM 1003 C CA . HIS A 1 118 ? -5.635 -14.833 3.835 1.00 94.12 118 HIS A CA 1
ATOM 1004 C C . HIS A 1 118 ? -6.556 -13.918 4.657 1.00 94.12 118 HIS A C 1
ATOM 1006 O O . HIS A 1 118 ? -7.521 -14.398 5.243 1.00 94.12 118 HIS A O 1
ATOM 1012 N N . GLY A 1 119 ? -6.264 -12.619 4.692 1.00 94.75 119 GLY A N 1
ATOM 1013 C CA . GLY A 1 119 ? -7.041 -11.622 5.417 1.00 94.75 119 GLY A CA 1
ATOM 1014 C C . GLY A 1 119 ? -6.654 -11.595 6.884 1.00 94.75 119 GLY A C 1
ATOM 1015 O O . GLY A 1 119 ? -5.824 -12.391 7.342 1.00 94.75 119 GLY A O 1
ATOM 1016 N N . ILE A 1 120 ? -7.254 -10.686 7.642 1.00 95.00 120 ILE A N 1
ATOM 1017 C CA . ILE A 1 120 ? -6.992 -10.548 9.075 1.00 95.00 120 ILE A CA 1
ATOM 1018 C C . ILE A 1 120 ? -7.299 -11.836 9.848 1.00 95.00 120 ILE A C 1
ATOM 1020 O O . ILE A 1 120 ? -6.602 -12.174 10.807 1.00 95.00 120 ILE A O 1
ATOM 1024 N N . VAL A 1 121 ? -8.273 -12.622 9.375 1.00 93.25 121 VAL A N 1
ATOM 1025 C CA . VAL A 1 121 ? -8.597 -13.944 9.928 1.00 93.25 121 VAL A CA 1
ATOM 1026 C C . VAL A 1 121 ? -7.382 -14.868 9.889 1.00 93.25 121 VAL A C 1
ATOM 1028 O O . VAL A 1 121 ? -7.134 -15.564 10.870 1.00 93.25 121 VAL A O 1
ATOM 1031 N N . GLY A 1 122 ? -6.583 -14.833 8.816 1.00 91.94 122 GLY A N 1
ATOM 1032 C CA . GLY A 1 122 ? -5.357 -15.625 8.687 1.00 91.94 122 GLY A CA 1
ATOM 1033 C C . GLY A 1 122 ? -4.351 -15.361 9.810 1.00 91.94 122 GLY A C 1
ATOM 1034 O O . GLY A 1 122 ? -3.736 -16.296 10.324 1.00 91.94 122 GLY A O 1
ATOM 1035 N N . VAL A 1 123 ? -4.225 -14.103 10.243 1.00 91.44 123 VAL A N 1
ATOM 1036 C CA . VAL A 1 123 ? -3.378 -13.733 11.388 1.00 91.44 123 VAL A CA 1
ATOM 1037 C C . VAL A 1 123 ? -3.963 -14.303 12.680 1.00 91.44 123 VAL A C 1
ATOM 1039 O O . VAL A 1 123 ? -3.244 -14.940 13.448 1.00 91.44 123 VAL A O 1
ATOM 1042 N N . ALA A 1 124 ? -5.275 -14.154 12.893 1.00 88.88 124 ALA A N 1
ATOM 1043 C CA . ALA A 1 124 ? -5.958 -14.643 14.093 1.00 88.88 124 ALA A CA 1
ATOM 1044 C C . ALA A 1 124 ? -5.868 -16.170 14.269 1.00 88.88 124 ALA A C 1
ATOM 1046 O O . ALA A 1 124 ? -5.786 -16.654 15.397 1.00 88.88 124 ALA A O 1
ATOM 1047 N N . VAL A 1 125 ? -5.842 -16.932 13.170 1.00 90.31 125 VAL A N 1
ATOM 1048 C CA . VAL A 1 125 ? -5.680 -18.397 13.198 1.00 90.31 125 VAL A CA 1
ATOM 1049 C C . VAL A 1 125 ? -4.215 -18.860 13.154 1.00 90.31 125 VAL A C 1
ATOM 1051 O O . VAL A 1 125 ? -3.956 -20.062 13.123 1.00 90.31 125 VAL A O 1
ATOM 1054 N N . GLY A 1 126 ? -3.248 -17.936 13.160 1.00 84.19 126 GLY A N 1
ATOM 1055 C CA . GLY A 1 126 ? -1.820 -18.250 13.251 1.00 84.19 126 GLY A CA 1
ATOM 1056 C C . GLY A 1 126 ? -1.163 -18.717 11.947 1.00 84.19 126 GLY A C 1
ATOM 1057 O O . GLY A 1 126 ? -0.141 -19.398 12.000 1.00 84.19 126 GLY A O 1
ATOM 1058 N N . MET A 1 127 ? -1.687 -18.341 10.774 1.00 78.06 127 MET A N 1
ATOM 1059 C CA . MET A 1 127 ? -1.120 -18.690 9.454 1.00 78.06 127 MET A CA 1
ATOM 1060 C C . MET A 1 127 ? 0.165 -17.919 9.101 1.00 78.06 127 MET A C 1
ATOM 1062 O O . MET A 1 127 ?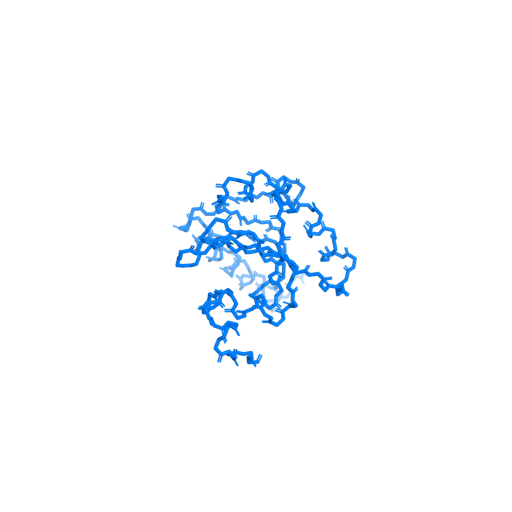 0.443 -17.662 7.932 1.00 78.06 127 MET A O 1
ATOM 1066 N N . ALA A 1 128 ? 0.969 -17.535 10.090 1.00 64.50 128 ALA A N 1
ATOM 1067 C CA . ALA A 1 128 ? 2.228 -16.839 9.877 1.00 64.50 128 ALA A CA 1
ATOM 1068 C C . ALA A 1 128 ? 3.252 -17.789 9.224 1.00 64.50 128 ALA A C 1
ATOM 1070 O O . ALA A 1 128 ? 4.021 -18.444 9.931 1.00 64.50 128 ALA A O 1
ATOM 1071 N N . VAL A 1 129 ? 3.275 -17.844 7.887 1.00 55.28 129 VAL A N 1
ATOM 1072 C CA . VAL A 1 129 ? 4.255 -18.608 7.086 1.00 55.28 129 VAL A CA 1
ATOM 1073 C C . VAL A 1 129 ? 5.622 -17.942 7.143 1.00 55.28 129 VAL A C 1
ATOM 1075 O O . VAL A 1 129 ? 5.701 -16.735 6.830 1.00 55.28 129 VAL A O 1
#

Sequence (129 aa):
MLTDRDRLRYERQKKGAEKANEQRRRFGMKRVTNVTARQYVQKRERFLGNNLYGEWRDDRYVVTSYGDHFPLFIWEEGTWYENIE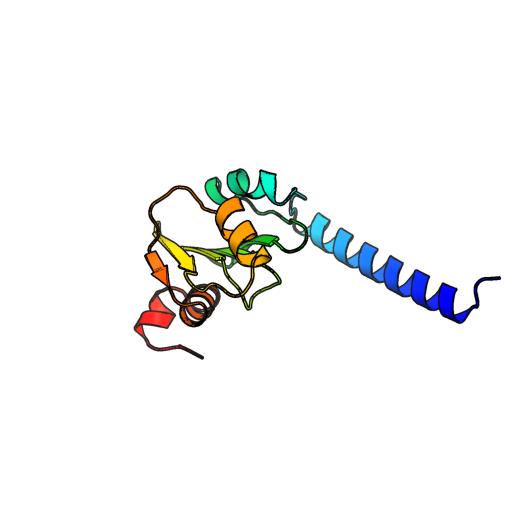KITVTTSKHRTQTHPHEDTLPMTCKDMVVIMNHGIVGVAVGMAV

Radius of gyration: 17.23 Å; chains: 1; bounding box: 43×30×49 Å

Secondary structure (DSSP, 8-state):
---HHHHHHHHHHHHHHHHHHHHHHHTTPEE--GGGTHHHHHHT--EE-SSEEEEEETTEEEEEESSTT-EEEEEETTEEEEE-----HHHHHHHHHH--SS-EEEE-HHHHHHHHHHHHHHHHTT---

pLDDT: mean 88.19, std 10.66, range [55.28, 98.56]

Foldseek 3Di:
DDDPVNVVVVVVVVVVVVVVVVVCVVVVAAEDALLPQQVCLLVLHWHDYDQWTWDDDPQKIWIAGNDLLGTAWIDHPNAIAGAPDDDDPVSVVSNVSHPNPDDYDYDHSQCSSQCSPPNNVSVVVPVRD